Protein AF-A0A954G1P5-F1 (afdb_monomer_lite)

Radius of gyration: 16.23 Å; chains: 1; bounding box: 43×32×40 Å

Secondary structure (DSSP, 8-state):
-HHHHHHHHHHHHHHHS--HHHHHHHHHHHHHHHHHHHHHT-HHHHHHHHHHHHHHHHHHHHHHHHHHS---HHHHHHHHHHHHHHHHHHHHHHH--HHHHHHHHHHHHHHHHHHHHHHHH--

Structure (mmCIF, N/CA/C/O backbone):
data_AF-A0A954G1P5-F1
#
_entry.id   AF-A0A954G1P5-F1
#
loop_
_atom_site.group_PDB
_atom_site.id
_atom_site.type_symbol
_atom_site.label_atom_id
_atom_site.label_alt_id
_atom_site.label_comp_id
_atom_site.label_asym_id
_atom_site.label_entity_id
_atom_site.label_seq_id
_atom_site.pdbx_PDB_ins_code
_atom_site.Cartn_x
_atom_site.Cartn_y
_atom_site.Cartn_z
_atom_site.occupancy
_atom_site.B_iso_or_equiv
_atom_site.auth_seq_id
_atom_site.auth_comp_id
_atom_site.auth_asym_id
_atom_site.auth_atom_id
_atom_site.pdbx_PDB_model_num
ATOM 1 N N . ALA A 1 1 ? 27.201 19.792 -21.501 1.00 70.31 1 ALA A N 1
ATOM 2 C CA . ALA A 1 1 ? 26.417 20.304 -20.355 1.00 70.31 1 ALA A CA 1
ATOM 3 C C . ALA A 1 1 ? 24.963 19.822 -20.392 1.00 70.31 1 ALA A C 1
ATOM 5 O O . ALA A 1 1 ? 24.580 19.088 -19.494 1.00 70.31 1 ALA A O 1
ATOM 6 N N . LEU A 1 2 ? 24.181 20.134 -21.439 1.00 72.94 2 LEU A N 1
ATOM 7 C CA . LEU A 1 2 ? 22.751 19.774 -21.512 1.00 72.94 2 LEU A CA 1
ATOM 8 C C . LEU A 1 2 ? 22.479 18.259 -21.425 1.00 72.94 2 LEU A C 1
ATOM 10 O O . LEU A 1 2 ? 21.653 17.827 -20.633 1.00 72.94 2 LEU A O 1
ATOM 14 N N . ILE A 1 3 ? 23.229 17.448 -22.181 1.00 74.00 3 ILE A N 1
ATOM 15 C CA . ILE A 1 3 ? 23.078 15.980 -22.197 1.00 74.00 3 ILE A CA 1
ATOM 16 C C . ILE A 1 3 ? 23.348 15.370 -20.812 1.00 74.00 3 ILE A C 1
ATOM 18 O O . ILE A 1 3 ? 22.626 14.477 -20.383 1.00 74.00 3 ILE A O 1
ATOM 22 N N . GLY A 1 4 ? 24.339 15.892 -20.081 1.00 66.19 4 GLY A N 1
ATOM 23 C CA . GLY A 1 4 ? 24.640 15.446 -18.717 1.00 66.19 4 GLY A CA 1
ATOM 24 C C . GLY A 1 4 ? 23.528 15.786 -17.721 1.00 66.19 4 GLY A C 1
ATOM 25 O O . GLY A 1 4 ? 23.209 14.974 -16.861 1.00 66.19 4 GLY A O 1
ATOM 26 N N . LEU A 1 5 ? 22.883 16.947 -17.877 1.00 73.88 5 LEU A N 1
ATOM 27 C CA . LEU A 1 5 ? 21.754 17.360 -17.039 1.00 73.88 5 LEU A CA 1
ATOM 28 C C . LEU A 1 5 ? 20.483 16.551 -17.335 1.00 73.88 5 LEU A C 1
ATOM 30 O O . LEU A 1 5 ? 19.759 16.182 -16.410 1.00 73.88 5 LEU A O 1
ATOM 34 N N . VAL A 1 6 ? 20.246 16.215 -18.605 1.00 74.62 6 VAL A N 1
ATOM 35 C CA . VAL A 1 6 ? 19.162 15.308 -19.006 1.00 74.62 6 VAL A CA 1
ATOM 36 C C . VAL A 1 6 ? 19.407 13.908 -18.440 1.00 74.62 6 VAL A C 1
ATOM 38 O O . VAL A 1 6 ? 18.515 13.352 -17.808 1.00 74.62 6 VAL A O 1
ATOM 41 N N . ALA A 1 7 ? 20.621 13.366 -18.578 1.00 66.44 7 ALA A N 1
ATOM 42 C CA . ALA A 1 7 ? 20.965 12.049 -18.040 1.00 66.44 7 ALA A CA 1
ATOM 43 C C . ALA A 1 7 ? 20.824 11.988 -16.508 1.00 66.44 7 ALA A C 1
ATOM 45 O O . ALA A 1 7 ? 20.217 11.054 -15.991 1.00 66.44 7 ALA A O 1
ATOM 46 N N . ALA A 1 8 ? 21.305 13.004 -15.782 1.00 69.44 8 ALA A N 1
ATOM 47 C CA . ALA A 1 8 ? 21.155 13.084 -14.328 1.00 69.44 8 ALA A CA 1
ATOM 48 C C . ALA A 1 8 ? 19.681 13.172 -13.891 1.00 69.44 8 ALA A C 1
ATOM 50 O O . ALA A 1 8 ? 19.279 12.501 -12.944 1.00 69.44 8 ALA A O 1
ATOM 51 N N . SER A 1 9 ? 18.861 13.944 -14.613 1.00 67.00 9 SER A N 1
ATOM 52 C CA . SER A 1 9 ? 17.417 14.042 -14.355 1.00 67.00 9 SER A CA 1
ATOM 53 C C . SER A 1 9 ? 16.704 12.704 -14.567 1.00 67.00 9 SER A C 1
ATOM 55 O O . SER A 1 9 ? 15.886 12.303 -13.743 1.00 67.00 9 SER A O 1
ATOM 57 N N . VAL A 1 10 ? 17.047 11.981 -15.640 1.00 71.44 10 VAL A N 1
ATOM 58 C CA . VAL A 1 10 ? 16.486 10.650 -15.928 1.00 71.44 10 VAL A CA 1
ATOM 59 C C . VAL A 1 10 ? 16.866 9.650 -14.836 1.00 71.44 10 VAL A C 1
ATOM 61 O O . VAL A 1 10 ? 15.994 8.942 -14.337 1.00 71.44 10 VAL A O 1
ATOM 64 N N . VAL A 1 11 ? 18.134 9.629 -14.412 1.00 71.25 11 VAL A N 1
ATOM 65 C CA . VAL A 1 11 ? 18.591 8.774 -13.303 1.00 71.25 11 VAL A CA 1
ATOM 66 C C . VAL A 1 11 ? 17.839 9.108 -12.014 1.00 71.25 11 VAL A C 1
ATOM 68 O O . VAL A 1 11 ? 17.338 8.199 -11.359 1.00 71.25 11 VAL A O 1
ATOM 71 N N . GLY A 1 12 ? 17.671 10.395 -11.693 1.00 69.81 12 GLY A N 1
ATOM 72 C CA . GLY A 1 12 ? 16.896 10.842 -10.533 1.00 69.81 12 GLY A CA 1
ATOM 73 C C . GLY A 1 12 ? 15.427 10.398 -10.560 1.00 69.81 12 GLY A C 1
ATOM 74 O O . GLY A 1 12 ? 14.866 10.043 -9.527 1.00 69.81 12 GLY A O 1
ATOM 75 N N . CYS A 1 13 ? 14.792 10.351 -11.735 1.00 72.69 13 CYS A N 1
ATOM 76 C CA . CYS A 1 13 ? 13.442 9.799 -11.857 1.00 72.69 13 CYS A CA 1
ATOM 77 C C . CYS A 1 13 ? 13.406 8.288 -11.594 1.00 72.69 13 CYS A C 1
ATOM 79 O O . CYS A 1 13 ? 12.486 7.816 -10.936 1.00 72.69 13 CYS A O 1
ATOM 81 N N . TYR A 1 14 ? 14.388 7.527 -12.078 1.00 74.38 14 TYR A N 1
ATOM 82 C CA . TYR A 1 14 ? 14.434 6.076 -11.869 1.00 74.38 14 TYR A CA 1
ATOM 83 C C . TYR A 1 14 ? 14.735 5.683 -10.419 1.00 74.38 14 TYR A C 1
ATOM 85 O O . TYR A 1 14 ? 14.233 4.655 -9.968 1.00 74.38 14 TYR A O 1
ATOM 93 N N . THR A 1 15 ? 15.506 6.496 -9.689 1.00 73.00 15 THR A N 1
ATOM 94 C CA . THR A 1 15 ? 15.755 6.288 -8.255 1.00 73.00 15 THR A CA 1
ATOM 95 C C . THR A 1 15 ? 14.557 6.691 -7.401 1.00 73.00 15 THR A C 1
ATOM 97 O O . THR A 1 15 ? 14.231 6.002 -6.441 1.00 73.00 15 THR A O 1
ATOM 100 N N . TRP A 1 16 ? 13.860 7.774 -7.757 1.00 84.69 16 TRP A N 1
ATOM 101 C CA . TRP A 1 16 ? 12.650 8.199 -7.048 1.00 84.69 16 TRP A CA 1
ATOM 102 C C . TRP A 1 16 ? 11.439 7.291 -7.318 1.00 84.69 16 TRP A C 1
ATOM 104 O O . TRP A 1 16 ? 10.573 7.124 -6.457 1.00 84.69 16 TRP A O 1
ATOM 114 N N . TYR A 1 17 ? 11.377 6.688 -8.509 1.00 88.69 17 TYR A N 1
ATOM 115 C CA . TYR A 1 17 ? 10.345 5.738 -8.923 1.00 88.69 17 TYR A CA 1
ATOM 116 C C . TYR A 1 17 ? 10.961 4.350 -9.163 1.00 88.69 17 TYR A C 1
ATOM 118 O O . TYR A 1 17 ? 11.190 3.963 -10.322 1.00 88.69 17 TYR A O 1
ATOM 126 N N . PRO A 1 18 ? 11.243 3.593 -8.085 1.00 90.19 18 PRO A N 1
ATOM 127 C CA . PRO A 1 18 ? 11.896 2.295 -8.180 1.00 90.19 18 PRO A CA 1
ATOM 128 C C . PRO A 1 18 ? 11.036 1.259 -8.930 1.00 90.19 18 PRO A C 1
ATOM 130 O O . PRO A 1 18 ? 9.877 1.530 -9.279 1.00 90.19 18 PRO A O 1
ATOM 133 N N . PRO A 1 19 ? 11.610 0.094 -9.286 1.00 92.38 19 PRO A N 1
ATOM 134 C CA . PRO A 1 19 ? 10.881 -0.982 -9.939 1.00 92.38 19 PRO A CA 1
ATOM 135 C C . PRO A 1 19 ? 9.670 -1.438 -9.113 1.00 92.38 19 PRO A C 1
ATOM 137 O O . PRO A 1 19 ? 9.687 -1.330 -7.888 1.00 92.38 19 PRO A O 1
ATOM 140 N N . PRO A 1 20 ? 8.627 -1.993 -9.756 1.00 94.00 20 PRO A N 1
ATOM 141 C CA . PRO A 1 20 ? 7.396 -2.375 -9.065 1.00 94.00 20 PRO A CA 1
ATOM 142 C C . PRO A 1 20 ? 7.614 -3.339 -7.896 1.00 94.00 20 PRO A C 1
ATOM 144 O O . PRO A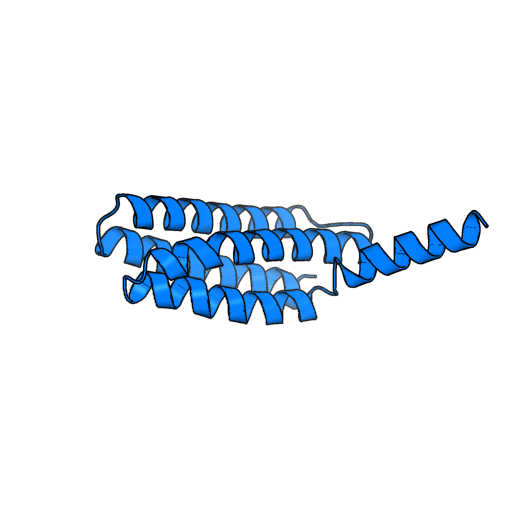 1 20 ? 6.965 -3.179 -6.872 1.00 94.00 20 PRO A O 1
ATOM 147 N N . ALA A 1 21 ? 8.547 -4.287 -8.026 1.00 94.06 21 ALA A N 1
ATOM 148 C CA . ALA A 1 21 ? 8.888 -5.229 -6.960 1.00 94.06 21 ALA A CA 1
ATOM 149 C C . ALA A 1 21 ? 9.398 -4.514 -5.696 1.00 94.06 21 ALA A C 1
ATOM 151 O O . ALA A 1 21 ? 8.829 -4.698 -4.627 1.00 94.06 21 ALA A O 1
ATOM 152 N N . GLU A 1 22 ? 10.379 -3.616 -5.839 1.00 94.81 22 GLU A N 1
ATOM 153 C CA . GLU A 1 22 ? 10.915 -2.824 -4.720 1.00 94.81 22 GLU A CA 1
ATOM 154 C C . GLU A 1 22 ? 9.840 -1.926 -4.093 1.00 94.81 22 GLU A C 1
ATOM 156 O O . GLU A 1 22 ? 9.744 -1.816 -2.874 1.00 94.81 22 GLU A O 1
ATOM 161 N N . VAL A 1 23 ? 8.977 -1.312 -4.913 1.00 96.44 23 VAL A N 1
ATOM 162 C CA . VAL A 1 23 ? 7.853 -0.525 -4.386 1.00 96.44 23 VAL A CA 1
ATOM 163 C C . VAL A 1 23 ? 6.889 -1.403 -3.584 1.00 96.44 23 VAL A C 1
ATOM 165 O O . VAL A 1 23 ? 6.399 -0.971 -2.544 1.00 96.44 23 VAL A O 1
ATOM 168 N N . LEU A 1 24 ? 6.583 -2.615 -4.051 1.00 97.44 24 LEU A N 1
ATOM 169 C CA . LEU A 1 24 ? 5.666 -3.521 -3.358 1.00 97.44 24 LEU A CA 1
ATOM 170 C C . LEU A 1 24 ? 6.221 -3.990 -2.007 1.00 97.44 24 LEU A C 1
ATOM 172 O O . LEU A 1 24 ? 5.431 -4.100 -1.065 1.00 97.44 24 LEU A O 1
ATOM 176 N N . ASP A 1 25 ? 7.537 -4.191 -1.897 1.00 96.44 25 ASP A N 1
ATOM 177 C CA . ASP A 1 25 ? 8.215 -4.509 -0.634 1.00 96.44 25 ASP A CA 1
ATOM 178 C C . ASP A 1 25 ? 8.064 -3.364 0.382 1.00 96.44 25 ASP A C 1
ATOM 180 O O . ASP A 1 25 ? 7.615 -3.578 1.511 1.00 96.44 25 ASP A O 1
ATOM 184 N N . GLU A 1 26 ? 8.318 -2.122 -0.037 1.00 95.88 26 GLU A N 1
ATOM 185 C CA . GLU A 1 26 ? 8.133 -0.932 0.808 1.00 95.88 26 GLU A CA 1
ATOM 186 C C . GLU A 1 26 ? 6.661 -0.715 1.189 1.00 95.88 26 GLU A C 1
ATOM 188 O O . GLU A 1 26 ? 6.319 -0.418 2.339 1.00 95.88 26 GLU A O 1
ATOM 193 N N . MET A 1 27 ? 5.744 -0.935 0.241 1.00 98.06 27 MET A N 1
ATOM 194 C CA . MET A 1 27 ? 4.310 -0.888 0.520 1.00 98.06 27 MET A CA 1
ATOM 195 C C . MET A 1 27 ? 3.892 -1.942 1.545 1.00 98.06 27 MET A C 1
ATOM 197 O O . MET A 1 27 ? 2.961 -1.692 2.309 1.00 98.06 27 MET A O 1
ATOM 201 N N . GLN A 1 28 ? 4.531 -3.116 1.575 1.00 97.62 28 GLN A N 1
ATOM 202 C CA . GLN A 1 28 ? 4.208 -4.151 2.552 1.00 97.62 28 GLN A CA 1
ATOM 203 C C . GLN A 1 28 ? 4.509 -3.678 3.977 1.00 97.62 28 GLN A C 1
ATOM 205 O O . GLN A 1 28 ? 3.687 -3.921 4.867 1.00 97.62 28 GLN A O 1
ATOM 210 N N . ILE A 1 29 ? 5.630 -2.978 4.173 1.00 96.50 29 ILE A N 1
ATOM 211 C CA . ILE A 1 29 ? 6.023 -2.381 5.456 1.00 96.50 29 ILE A CA 1
ATOM 212 C C . ILE A 1 29 ? 5.025 -1.286 5.841 1.00 96.50 29 ILE A C 1
ATOM 214 O O . ILE A 1 29 ? 4.364 -1.397 6.871 1.00 96.50 29 ILE A O 1
ATOM 218 N N . ALA A 1 30 ? 4.826 -0.287 4.976 1.00 97.06 30 ALA A N 1
ATOM 219 C CA . ALA A 1 30 ? 3.915 0.826 5.254 1.00 97.06 30 ALA A CA 1
ATOM 220 C C . ALA A 1 30 ? 2.472 0.356 5.518 1.00 97.06 30 ALA A C 1
ATOM 222 O O . ALA A 1 30 ? 1.776 0.894 6.377 1.00 97.06 30 ALA A O 1
ATOM 223 N N . ARG A 1 31 ? 2.018 -0.693 4.820 1.00 98.19 31 ARG A N 1
ATOM 224 C CA . ARG A 1 31 ? 0.722 -1.333 5.075 1.00 98.19 31 ARG A CA 1
ATOM 225 C C . ARG A 1 31 ? 0.672 -2.001 6.441 1.00 98.19 31 ARG A C 1
ATOM 227 O O . ARG A 1 31 ? -0.354 -1.899 7.108 1.00 98.19 31 ARG A O 1
ATOM 234 N N . ALA A 1 32 ? 1.714 -2.733 6.825 1.00 98.12 32 ALA A N 1
ATOM 235 C CA . ALA A 1 32 ? 1.754 -3.387 8.126 1.00 98.12 32 ALA A CA 1
ATOM 236 C C . ALA A 1 32 ? 1.656 -2.347 9.251 1.00 98.12 32 ALA A C 1
ATOM 238 O O . ALA A 1 32 ? 0.811 -2.505 10.129 1.00 98.12 32 ALA A O 1
ATOM 239 N N . GLU A 1 33 ? 2.419 -1.258 9.161 1.00 97.88 33 GLU A N 1
ATOM 240 C CA . GLU A 1 33 ? 2.375 -0.143 10.114 1.00 97.88 33 GLU A CA 1
ATOM 241 C C . GLU A 1 33 ? 0.985 0.511 10.167 1.00 97.88 33 GLU A C 1
ATOM 243 O O . GLU A 1 33 ? 0.365 0.556 11.227 1.00 97.88 33 GLU A O 1
ATOM 248 N N . ALA A 1 34 ? 0.439 0.928 9.018 1.00 98.19 34 ALA A N 1
ATOM 249 C CA . ALA A 1 34 ? -0.854 1.613 8.963 1.00 98.19 34 ALA A CA 1
ATOM 250 C C . ALA A 1 34 ? -2.015 0.747 9.482 1.00 98.19 34 ALA A C 1
ATOM 252 O O . ALA A 1 34 ? -2.821 1.192 10.297 1.00 98.19 34 ALA A O 1
ATOM 253 N N . LEU A 1 35 ? -2.124 -0.499 9.005 1.00 98.38 35 LEU A N 1
ATOM 254 C CA . LEU A 1 35 ? -3.285 -1.340 9.308 1.00 98.38 35 LEU A CA 1
ATOM 255 C C . LEU A 1 35 ? -3.210 -1.966 10.705 1.00 98.38 35 LEU A C 1
ATOM 257 O O . LEU A 1 35 ? -4.250 -2.175 11.327 1.00 98.38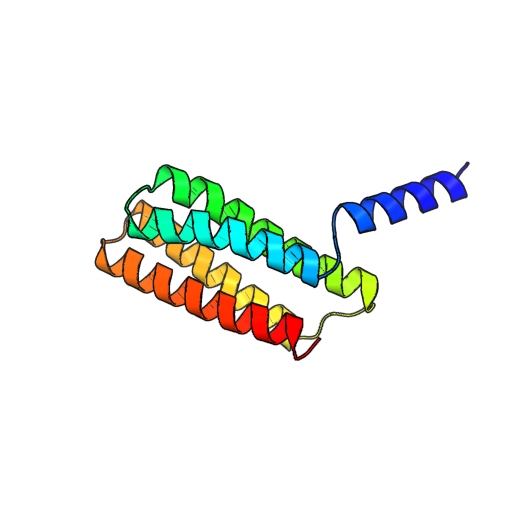 35 LEU A O 1
ATOM 261 N N . SER A 1 36 ? -2.010 -2.270 11.210 1.00 98.19 36 SER A N 1
ATOM 262 C CA . SER A 1 36 ? -1.868 -2.764 12.585 1.00 98.19 36 SER A CA 1
ATOM 263 C C . SER A 1 36 ? -2.184 -1.672 13.607 1.00 98.19 36 SER A C 1
ATOM 265 O O . SER A 1 36 ? -2.902 -1.954 14.567 1.00 98.19 36 SER A O 1
ATOM 267 N N . ALA A 1 37 ? -1.752 -0.432 13.353 1.00 98.06 37 ALA A N 1
ATOM 268 C CA . ALA A 1 37 ? -2.097 0.731 14.165 1.00 98.06 37 ALA A CA 1
ATOM 269 C C . ALA A 1 37 ? -3.602 1.032 14.155 1.00 98.06 37 ALA A C 1
ATOM 271 O O . ALA A 1 37 ? -4.198 1.254 15.208 1.00 98.06 37 ALA A O 1
ATOM 272 N N . ALA A 1 38 ? -4.250 0.940 12.989 1.00 98.00 38 ALA A N 1
ATOM 273 C CA . ALA A 1 38 ? -5.700 1.098 12.893 1.00 98.00 38 ALA A CA 1
ATOM 274 C C . ALA A 1 38 ? -6.458 0.056 13.742 1.00 98.00 38 ALA A C 1
ATOM 276 O O . ALA A 1 38 ? -7.410 0.391 14.442 1.00 98.00 38 ALA A O 1
ATOM 277 N N . ILE A 1 39 ? -6.011 -1.207 13.742 1.00 97.69 39 ILE A N 1
ATOM 278 C CA . ILE A 1 39 ? -6.625 -2.283 14.543 1.00 97.69 39 ILE A CA 1
ATOM 279 C C . ILE A 1 39 ? -6.368 -2.108 16.045 1.00 97.69 39 ILE A C 1
ATOM 281 O O . ILE A 1 39 ? -7.243 -2.420 16.860 1.00 97.69 39 ILE A O 1
ATOM 285 N N . SER A 1 40 ? -5.174 -1.653 16.431 1.00 97.44 40 SER A N 1
ATOM 286 C CA . SER A 1 40 ? -4.811 -1.448 17.838 1.00 97.44 40 SER A CA 1
ATOM 287 C C . SER A 1 40 ? -5.429 -0.184 18.442 1.00 97.44 40 SER A C 1
ATOM 289 O O . SER A 1 40 ? -5.444 -0.052 19.666 1.00 97.44 40 SER A O 1
ATOM 291 N N . GLY A 1 41 ? -5.972 0.708 17.608 1.00 96.75 41 GLY A N 1
ATOM 292 C CA . GLY A 1 41 ? -6.520 1.999 18.017 1.00 96.75 41 GLY A CA 1
ATOM 293 C C . GLY A 1 41 ? -5.462 3.094 18.165 1.00 96.75 41 GLY A C 1
ATOM 294 O O . GLY A 1 41 ? -5.756 4.142 18.738 1.00 96.75 41 GLY A O 1
ATOM 295 N N . ASP A 1 42 ? -4.243 2.881 17.660 1.00 98.12 42 ASP A N 1
ATOM 296 C CA . ASP A 1 42 ? -3.223 3.930 17.573 1.00 98.12 42 ASP A CA 1
ATOM 297 C C . ASP A 1 42 ? -3.493 4.825 16.355 1.00 98.12 42 ASP A C 1
ATOM 299 O O . ASP A 1 42 ? -2.878 4.703 15.291 1.00 98.12 42 ASP A O 1
ATOM 303 N N . VAL A 1 43 ? -4.474 5.716 16.515 1.00 97.81 43 VAL A N 1
ATOM 304 C CA . VAL A 1 43 ? -4.942 6.613 15.450 1.00 97.81 43 VAL A CA 1
ATOM 305 C C . VAL A 1 43 ? -3.806 7.487 14.920 1.00 97.81 43 VAL A C 1
ATOM 307 O O . VAL A 1 43 ? -3.654 7.613 13.711 1.00 97.81 43 VAL A O 1
ATOM 310 N N . ASN A 1 44 ? -2.956 8.044 15.787 1.00 97.81 44 ASN A N 1
ATOM 311 C CA . ASN A 1 44 ? -1.872 8.930 15.353 1.00 97.81 44 ASN A CA 1
ATOM 312 C C . ASN A 1 44 ? -0.869 8.207 14.444 1.00 97.81 44 ASN A C 1
ATOM 314 O O . ASN A 1 44 ? -0.465 8.748 13.413 1.00 97.81 44 ASN A O 1
ATOM 318 N N . HIS A 1 45 ? -0.481 6.979 14.802 1.00 97.81 45 HIS A N 1
ATOM 319 C CA . HIS A 1 45 ? 0.438 6.186 13.985 1.00 97.81 45 HIS A CA 1
ATOM 320 C C . HIS A 1 45 ? -0.210 5.758 12.664 1.00 97.81 45 HIS A C 1
ATOM 322 O O . HIS A 1 45 ? 0.424 5.844 11.610 1.00 97.81 45 HIS A O 1
ATOM 328 N N . ALA A 1 46 ? -1.491 5.376 12.686 1.00 98.19 46 ALA A N 1
ATOM 329 C CA . ALA A 1 46 ? -2.239 5.050 11.474 1.00 98.19 46 ALA A CA 1
ATOM 330 C C . ALA A 1 46 ? -2.343 6.259 10.523 1.00 98.19 46 ALA A C 1
ATOM 332 O O . ALA A 1 46 ? -1.992 6.144 9.347 1.00 98.19 46 ALA A O 1
ATOM 333 N N . MET A 1 47 ? -2.733 7.430 11.036 1.00 97.56 47 MET A N 1
ATOM 334 C CA . MET A 1 47 ? -2.864 8.678 10.270 1.00 97.56 47 MET A CA 1
ATOM 335 C C . MET A 1 47 ? -1.528 9.171 9.699 1.00 97.56 47 MET A C 1
ATOM 337 O O . MET A 1 47 ? -1.505 9.827 8.661 1.00 97.56 47 MET A O 1
ATOM 341 N N . TYR A 1 48 ? -0.398 8.827 10.322 1.00 96.75 48 TYR A N 1
ATOM 342 C CA . TYR A 1 48 ? 0.924 9.093 9.752 1.00 96.75 48 TYR A CA 1
ATOM 343 C C . TYR A 1 48 ? 1.250 8.163 8.572 1.00 96.75 48 TYR A C 1
ATOM 345 O O . TYR A 1 48 ? 1.729 8.615 7.528 1.00 96.75 48 TYR A O 1
ATOM 353 N N . TRP A 1 49 ? 0.994 6.860 8.714 1.00 98.00 49 TRP A N 1
ATOM 354 C CA . TRP A 1 49 ? 1.404 5.863 7.721 1.00 98.00 49 TRP A CA 1
ATOM 355 C C . TRP A 1 49 ? 0.445 5.717 6.535 1.00 98.00 49 TRP A C 1
ATOM 357 O O . TRP A 1 49 ? 0.887 5.330 5.449 1.00 98.00 49 TRP A O 1
ATOM 367 N N . LEU A 1 50 ? -0.842 6.047 6.686 1.00 97.75 50 LEU A N 1
ATOM 368 C CA . LEU A 1 50 ? -1.819 5.991 5.589 1.00 97.75 50 LEU A CA 1
ATOM 369 C C . LEU A 1 50 ? -1.426 6.885 4.392 1.00 97.75 50 LEU A C 1
ATOM 371 O O . LEU A 1 50 ? -1.373 6.367 3.267 1.00 97.75 50 LEU A O 1
ATOM 375 N N . PRO A 1 51 ? -1.044 8.165 4.581 1.00 96.50 51 PRO A N 1
ATOM 376 C CA . PRO A 1 51 ? -0.517 9.003 3.504 1.00 96.50 51 PRO A CA 1
ATOM 377 C C . PRO A 1 51 ? 0.766 8.452 2.871 1.00 96.50 51 PRO A C 1
ATOM 379 O O . PRO A 1 51 ? 0.920 8.512 1.649 1.00 96.50 51 PRO A O 1
ATOM 382 N N . VAL A 1 52 ? 1.672 7.876 3.672 1.00 96.75 52 VAL A N 1
ATOM 383 C CA . VAL A 1 52 ? 2.921 7.264 3.179 1.00 96.75 52 VAL A CA 1
ATOM 384 C C . VAL A 1 52 ? 2.612 6.088 2.249 1.00 96.75 52 VAL A C 1
ATOM 386 O O . VAL A 1 52 ? 3.154 5.992 1.147 1.00 96.75 52 VAL A O 1
ATOM 389 N N . LEU A 1 53 ? 1.684 5.217 2.644 1.00 97.88 53 LEU A N 1
ATOM 390 C CA . LEU A 1 53 ? 1.235 4.084 1.836 1.00 97.88 53 LEU A CA 1
ATOM 391 C C . LEU A 1 53 ? 0.515 4.526 0.546 1.00 97.88 53 LEU A C 1
ATOM 393 O O . LEU A 1 53 ? 0.683 3.919 -0.521 1.00 97.88 53 LEU A O 1
ATOM 397 N N . ASN A 1 54 ? -0.265 5.605 0.615 1.00 97.44 54 ASN A N 1
ATOM 398 C CA . ASN A 1 54 ? -0.909 6.217 -0.545 1.00 97.44 54 ASN A CA 1
ATOM 399 C C . ASN A 1 54 ? 0.124 6.792 -1.538 1.00 97.44 54 ASN A C 1
ATOM 401 O O . ASN A 1 54 ? 0.003 6.575 -2.749 1.00 97.44 54 ASN A O 1
ATOM 405 N N . ASP A 1 55 ? 1.182 7.452 -1.053 1.00 96.56 55 ASP A N 1
ATOM 406 C CA . ASP A 1 55 ? 2.271 7.951 -1.904 1.00 96.56 55 ASP A CA 1
ATOM 407 C C . ASP A 1 55 ? 3.022 6.804 -2.593 1.00 96.56 55 ASP A C 1
ATOM 409 O O . ASP A 1 55 ? 3.226 6.836 -3.811 1.00 96.56 55 ASP A O 1
ATOM 413 N N . TRP A 1 56 ? 3.330 5.724 -1.870 1.00 97.56 56 TRP A N 1
ATOM 414 C CA . TRP A 1 56 ? 3.920 4.529 -2.478 1.00 97.56 56 TRP A CA 1
ATOM 415 C C . TRP A 1 56 ? 3.041 3.925 -3.579 1.00 97.56 56 TRP A C 1
ATOM 417 O O . TRP A 1 56 ? 3.546 3.540 -4.634 1.00 97.56 56 TRP A O 1
ATOM 427 N N . THR A 1 57 ? 1.715 3.947 -3.415 1.00 97.25 57 THR A N 1
ATOM 428 C CA . THR A 1 57 ? 0.771 3.514 -4.464 1.00 97.25 57 THR A CA 1
ATOM 429 C C . THR A 1 57 ? 0.887 4.363 -5.736 1.00 97.25 57 THR A C 1
ATOM 431 O O . THR A 1 57 ? 0.708 3.871 -6.857 1.00 97.25 57 THR A O 1
ATOM 434 N N . ARG A 1 58 ? 1.189 5.660 -5.605 1.00 95.38 58 ARG A N 1
ATOM 435 C CA . ARG A 1 58 ? 1.459 6.536 -6.752 1.00 95.38 58 ARG A CA 1
ATOM 436 C C . ARG A 1 58 ? 2.820 6.229 -7.371 1.00 95.38 58 ARG A C 1
ATOM 438 O O . ARG A 1 58 ? 2.910 6.141 -8.597 1.00 95.38 58 ARG A O 1
ATOM 445 N N . ARG A 1 59 ? 3.856 6.018 -6.553 1.00 95.88 59 ARG A N 1
ATOM 446 C CA . ARG A 1 59 ? 5.196 5.649 -7.036 1.00 95.88 59 ARG A CA 1
ATOM 447 C C . ARG A 1 59 ? 5.187 4.331 -7.799 1.00 95.88 59 ARG A C 1
ATOM 449 O O . ARG A 1 59 ? 5.834 4.257 -8.837 1.00 95.88 59 ARG A O 1
ATOM 456 N N . LEU A 1 60 ? 4.383 3.358 -7.371 1.00 97.31 60 LEU A N 1
ATOM 457 C CA . LEU A 1 60 ? 4.172 2.094 -8.080 1.00 97.31 60 LEU A CA 1
ATOM 458 C C . LEU A 1 60 ? 3.681 2.334 -9.514 1.00 97.31 60 LEU A C 1
ATOM 460 O O . LEU A 1 60 ? 4.265 1.842 -10.476 1.00 97.31 60 LEU A O 1
ATOM 464 N N . GLN A 1 61 ? 2.625 3.137 -9.671 1.00 97.25 61 GLN A N 1
ATOM 465 C CA . GLN A 1 61 ? 2.043 3.445 -10.981 1.00 97.25 61 GLN A CA 1
ATOM 466 C C . GLN A 1 61 ? 3.036 4.153 -11.909 1.00 97.25 61 GLN A C 1
ATOM 468 O O . GLN A 1 61 ? 3.131 3.809 -13.088 1.00 97.25 61 GLN A O 1
ATOM 473 N N . VAL A 1 62 ? 3.780 5.128 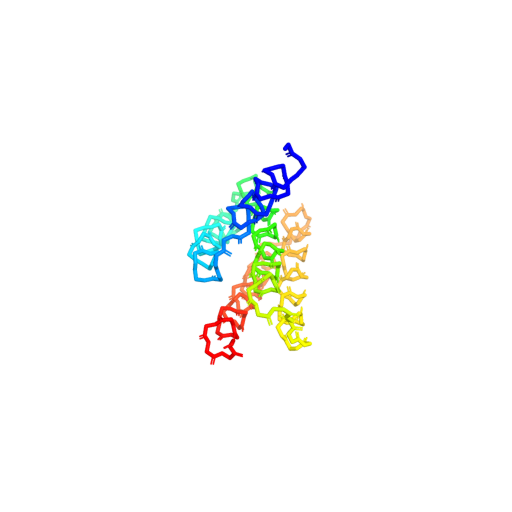-11.383 1.00 95.44 62 VAL A N 1
ATOM 474 C CA . VAL A 1 62 ? 4.788 5.857 -12.163 1.00 95.44 62 VAL A CA 1
ATOM 475 C C . VAL A 1 62 ? 5.974 4.952 -12.500 1.00 95.44 62 VAL A C 1
ATOM 477 O O . VAL A 1 62 ? 6.431 4.953 -13.640 1.00 95.44 62 VAL A O 1
ATOM 480 N N . GLY A 1 63 ? 6.432 4.134 -11.551 1.00 94.00 63 GLY A N 1
ATOM 481 C CA . GLY A 1 63 ? 7.535 3.194 -11.736 1.00 94.00 63 GLY A CA 1
ATOM 482 C C . GLY A 1 63 ? 7.263 2.167 -12.836 1.00 94.00 63 GLY A C 1
ATOM 483 O O . GLY A 1 63 ? 8.159 1.889 -13.637 1.00 94.00 63 GLY A O 1
ATOM 484 N N . VAL A 1 64 ? 6.028 1.661 -12.934 1.00 95.69 64 VAL A N 1
ATOM 485 C CA . VAL A 1 64 ? 5.590 0.812 -14.057 1.00 95.69 64 VAL A CA 1
ATOM 486 C C . VAL A 1 64 ? 5.612 1.592 -15.369 1.00 95.69 64 VAL A C 1
ATOM 488 O O . VAL A 1 64 ? 6.246 1.159 -16.331 1.00 95.69 64 VAL A O 1
ATOM 491 N N . TYR A 1 65 ? 4.975 2.766 -15.402 1.00 94.56 65 TYR A N 1
ATOM 492 C CA . TYR A 1 65 ? 4.867 3.571 -16.620 1.00 94.56 65 TYR A CA 1
ATOM 493 C C . TYR A 1 65 ? 6.236 3.948 -17.202 1.00 94.56 65 TYR A C 1
ATOM 495 O O . TYR A 1 65 ? 6.433 3.851 -18.410 1.00 94.56 65 TYR A O 1
ATOM 503 N N . LEU A 1 66 ? 7.199 4.331 -16.356 1.00 91.31 66 LEU A N 1
ATOM 504 C CA . LEU A 1 66 ? 8.549 4.695 -16.796 1.00 91.31 66 LEU A CA 1
ATOM 505 C C . LEU A 1 66 ? 9.297 3.537 -17.470 1.00 91.31 66 LEU A C 1
ATOM 507 O O . LEU A 1 66 ? 10.108 3.789 -18.358 1.00 91.31 66 LEU A O 1
ATOM 511 N N . ARG A 1 67 ? 9.031 2.291 -17.062 1.00 91.69 67 ARG A N 1
ATOM 512 C CA . ARG A 1 67 ? 9.745 1.094 -17.539 1.00 91.69 67 ARG A CA 1
ATOM 513 C C . ARG A 1 67 ? 9.055 0.421 -18.719 1.00 91.69 67 ARG A C 1
ATOM 515 O O . ARG A 1 67 ? 9.725 -0.028 -19.640 1.00 91.69 67 ARG A O 1
ATOM 522 N N . GLN A 1 68 ? 7.728 0.359 -18.701 1.00 92.88 68 GLN A N 1
ATOM 523 C CA . GLN A 1 68 ? 6.936 -0.299 -19.745 1.00 92.88 68 GLN A CA 1
ATOM 524 C C . GLN A 1 68 ? 6.424 0.675 -20.818 1.00 92.88 68 GLN A C 1
ATOM 526 O O . GLN A 1 68 ? 5.830 0.259 -21.812 1.00 92.88 68 GLN A O 1
ATOM 531 N N . GLY A 1 69 ? 6.580 1.985 -20.603 1.00 94.00 69 GLY A N 1
ATOM 532 C CA . GLY A 1 69 ? 6.034 3.037 -21.467 1.00 94.00 69 GLY A CA 1
ATOM 533 C C . GLY A 1 69 ? 4.506 3.147 -21.430 1.00 94.00 69 GLY A C 1
ATOM 534 O O . GLY A 1 69 ? 3.925 3.972 -22.131 1.00 94.00 69 GLY A O 1
ATOM 535 N N . ASN A 1 70 ? 3.834 2.313 -20.636 1.00 93.81 70 ASN A N 1
ATOM 536 C CA . ASN A 1 70 ? 2.391 2.307 -20.488 1.00 93.81 70 ASN A CA 1
ATOM 537 C C . ASN A 1 70 ? 1.986 1.781 -19.103 1.00 93.81 70 ASN A C 1
ATOM 539 O O . ASN A 1 70 ? 2.779 1.188 -18.381 1.00 93.81 70 ASN A O 1
ATOM 543 N N . LEU A 1 71 ? 0.735 2.037 -18.730 1.00 96.06 71 LEU A N 1
ATOM 544 C CA . LEU A 1 71 ? 0.089 1.448 -17.563 1.00 96.06 71 LEU A CA 1
ATOM 545 C C . LEU A 1 71 ? -1.321 1.052 -17.996 1.00 96.06 71 LEU A C 1
ATOM 547 O O . LEU A 1 71 ? -2.056 1.885 -18.539 1.00 96.06 71 LEU A O 1
ATOM 551 N N . SER A 1 72 ? -1.716 -0.203 -17.798 1.00 95.62 72 SER A N 1
ATOM 552 C CA . SER A 1 72 ? -3.033 -0.663 -18.251 1.00 95.62 72 SER A CA 1
ATOM 553 C C . SER A 1 72 ? -4.171 0.028 -17.474 1.00 95.62 72 SER A C 1
ATOM 555 O O . SER A 1 72 ? -4.004 0.484 -16.337 1.00 95.62 72 SER A O 1
ATOM 557 N N . ARG A 1 73 ? -5.368 0.115 -18.078 1.00 96.88 73 ARG A N 1
ATOM 558 C CA . ARG A 1 73 ? -6.568 0.624 -17.374 1.00 96.88 73 ARG A CA 1
ATOM 559 C C . ARG A 1 73 ? -6.887 -0.212 -16.136 1.00 96.88 73 ARG A C 1
ATOM 561 O O . ARG A 1 73 ? -7.327 0.344 -15.135 1.00 96.88 73 ARG A O 1
ATOM 568 N N . TYR A 1 74 ? -6.646 -1.516 -16.216 1.00 96.75 74 TYR A N 1
ATOM 569 C CA . TYR A 1 74 ? -6.859 -2.452 -15.126 1.00 96.75 74 TYR A CA 1
ATOM 570 C C . TYR A 1 74 ? -5.963 -2.133 -13.919 1.00 96.75 74 TYR A C 1
ATOM 572 O O . TYR A 1 74 ? -6.485 -1.926 -12.824 1.00 96.75 74 TYR A O 1
ATOM 580 N N . HIS A 1 75 ? -4.654 -1.957 -14.125 1.00 98.00 75 HIS A N 1
ATOM 581 C CA . HIS A 1 75 ? -3.714 -1.586 -13.061 1.00 98.00 75 HIS A CA 1
ATOM 582 C C . HIS A 1 75 ? -4.061 -0.239 -12.415 1.00 98.00 75 HIS A C 1
ATOM 584 O O . HIS A 1 75 ? -4.178 -0.150 -11.191 1.00 98.00 75 HIS A O 1
ATOM 590 N N . ARG A 1 76 ? -4.348 0.790 -13.232 1.00 97.56 76 ARG A N 1
ATOM 591 C CA . ARG A 1 76 ? -4.838 2.090 -12.732 1.00 97.56 76 ARG A CA 1
ATOM 592 C C . ARG A 1 76 ? -6.078 1.939 -11.858 1.00 97.56 76 ARG A C 1
ATOM 594 O O . ARG A 1 76 ? -6.188 2.586 -10.820 1.00 97.56 76 ARG A O 1
ATOM 601 N N . HIS A 1 77 ? -7.018 1.095 -12.275 1.00 98.31 77 HIS A N 1
ATOM 602 C CA . HIS A 1 77 ? -8.245 0.879 -11.524 1.00 98.31 77 HIS A CA 1
ATOM 603 C C . HIS A 1 77 ? -7.981 0.180 -10.183 1.00 98.31 77 HIS A C 1
ATOM 605 O O . HIS A 1 77 ? -8.515 0.617 -9.168 1.00 98.31 77 HIS A O 1
ATOM 611 N N . LYS A 1 78 ? -7.113 -0.841 -10.136 1.00 98.44 78 LYS A N 1
ATOM 612 C CA . LYS A 1 78 ? -6.711 -1.485 -8.871 1.00 98.44 78 LYS A CA 1
ATOM 613 C C . LYS A 1 78 ? -6.070 -0.496 -7.901 1.00 98.44 78 LYS A C 1
ATOM 615 O O . LYS A 1 78 ? -6.454 -0.470 -6.734 1.00 98.44 78 LYS A O 1
ATOM 620 N N . ALA A 1 79 ? -5.165 0.348 -8.397 1.00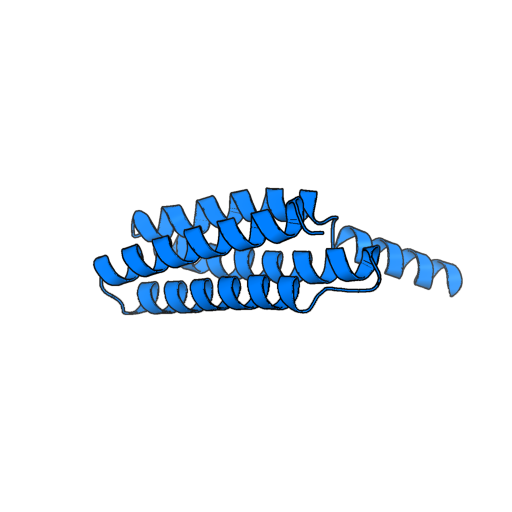 98.25 79 ALA A N 1
ATOM 621 C CA . ALA A 1 79 ? -4.566 1.425 -7.615 1.00 98.25 79 ALA A CA 1
ATOM 622 C C . ALA A 1 79 ? -5.618 2.411 -7.096 1.00 98.25 79 ALA A C 1
ATOM 624 O O . ALA A 1 79 ? -5.631 2.721 -5.909 1.00 98.25 79 ALA A O 1
ATOM 625 N N . SER A 1 80 ? -6.553 2.842 -7.945 1.00 98.38 80 SER A N 1
ATOM 626 C CA . SER A 1 80 ? -7.642 3.737 -7.541 1.00 98.38 80 SER A CA 1
ATOM 627 C C . SER A 1 80 ? -8.532 3.136 -6.454 1.00 98.38 80 SER A C 1
ATOM 629 O O . SER A 1 80 ? -8.874 3.837 -5.507 1.00 98.38 80 SER A O 1
ATOM 631 N N . VAL A 1 81 ? -8.903 1.857 -6.569 1.00 98.69 81 VAL A N 1
ATOM 632 C CA . VAL A 1 81 ? -9.717 1.176 -5.550 1.00 98.69 81 VAL A CA 1
ATOM 633 C C . VAL A 1 81 ? -8.961 1.098 -4.231 1.00 98.69 81 VAL A C 1
ATOM 635 O O . VAL A 1 81 ? -9.554 1.346 -3.187 1.00 98.69 81 VAL A O 1
ATOM 638 N N . PHE A 1 82 ? -7.669 0.766 -4.260 1.00 98.75 82 PHE A N 1
ATOM 639 C CA . PHE A 1 82 ? -6.873 0.711 -3.040 1.00 98.75 82 PHE A CA 1
ATOM 640 C C . PHE A 1 82 ? -6.778 2.080 -2.360 1.00 98.75 82 PHE A C 1
ATOM 642 O O . PHE A 1 82 ? -7.105 2.178 -1.183 1.00 98.75 82 PHE A O 1
ATOM 649 N N . ARG A 1 83 ? -6.447 3.140 -3.109 1.00 98.62 83 ARG A N 1
ATOM 650 C CA . ARG A 1 83 ? -6.388 4.514 -2.584 1.00 98.62 83 ARG A CA 1
ATOM 651 C C . ARG A 1 83 ? -7.710 4.964 -1.966 1.00 98.62 83 ARG A C 1
ATOM 653 O O . ARG A 1 83 ? -7.712 5.465 -0.854 1.00 98.62 83 ARG A O 1
ATOM 660 N N . PHE A 1 84 ? -8.827 4.688 -2.635 1.00 98.75 84 PHE A N 1
ATOM 661 C CA . PHE A 1 84 ? -10.156 4.982 -2.099 1.00 98.75 84 PHE A CA 1
ATOM 662 C C . PHE A 1 84 ? -10.431 4.255 -0.772 1.00 98.75 84 PHE A C 1
ATOM 664 O O . PHE A 1 84 ? -11.052 4.809 0.126 1.00 98.75 84 PHE A O 1
ATOM 671 N N . ARG A 1 85 ? -9.960 3.009 -0.609 1.00 98.75 85 ARG A N 1
ATOM 672 C CA . ARG A 1 85 ? -10.093 2.295 0.673 1.00 98.75 85 ARG A CA 1
ATOM 673 C C . ARG A 1 85 ? -9.214 2.876 1.776 1.00 98.75 85 ARG A C 1
ATOM 675 O O . ARG A 1 85 ? -9.618 2.785 2.927 1.00 98.75 85 ARG A O 1
ATOM 682 N N . LEU A 1 86 ? -8.053 3.439 1.442 1.00 98.56 86 LEU A N 1
ATOM 683 C CA . LEU A 1 86 ? -7.228 4.159 2.413 1.00 98.56 86 LEU A CA 1
ATOM 684 C C . LEU A 1 86 ? -7.908 5.457 2.853 1.00 98.56 86 LEU A C 1
ATOM 686 O O . LEU A 1 86 ? -7.983 5.692 4.047 1.00 98.56 86 LEU A O 1
ATOM 690 N N . GLU A 1 87 ? -8.464 6.225 1.913 1.00 98.38 87 GLU A N 1
ATOM 691 C CA . GLU A 1 87 ? -9.222 7.453 2.206 1.00 98.38 87 GLU A CA 1
ATOM 692 C C . GLU A 1 87 ? -10.445 7.165 3.099 1.00 98.38 87 GLU A C 1
ATOM 694 O O . GLU A 1 87 ? -10.706 7.896 4.046 1.00 98.38 87 GLU A O 1
ATOM 699 N N . LEU A 1 88 ? -11.168 6.064 2.855 1.00 98.56 88 LEU A N 1
ATOM 700 C CA . LEU A 1 88 ? -12.246 5.637 3.754 1.00 98.56 88 LEU A CA 1
ATOM 701 C C . LEU A 1 88 ? -11.729 5.254 5.143 1.00 98.56 88 LEU A C 1
ATOM 703 O O . LEU A 1 88 ? -12.336 5.627 6.132 1.00 98.56 88 LEU A O 1
ATOM 707 N N . LEU A 1 89 ? -10.628 4.505 5.232 1.00 98.62 89 LEU A N 1
ATOM 708 C CA . LEU A 1 89 ? -10.060 4.134 6.528 1.00 98.62 89 LEU A CA 1
ATOM 709 C C . LEU A 1 89 ? -9.588 5.360 7.318 1.00 98.62 89 LEU A C 1
ATOM 711 O O . LEU A 1 89 ? -9.798 5.407 8.522 1.00 98.62 89 LEU A O 1
ATOM 715 N N . GLU A 1 90 ? -8.975 6.332 6.646 1.00 98.38 90 GLU A N 1
ATOM 716 C CA . GLU A 1 90 ? -8.607 7.626 7.226 1.00 98.38 90 GLU A CA 1
ATOM 717 C C . GLU A 1 90 ? -9.838 8.319 7.824 1.00 98.38 90 GLU A C 1
ATOM 719 O O . GLU A 1 90 ? -9.823 8.678 8.995 1.00 98.38 90 GLU A O 1
ATOM 724 N N . HIS A 1 91 ? -10.940 8.383 7.072 1.00 98.25 91 HIS A N 1
ATOM 725 C CA . HIS A 1 91 ? -12.197 8.955 7.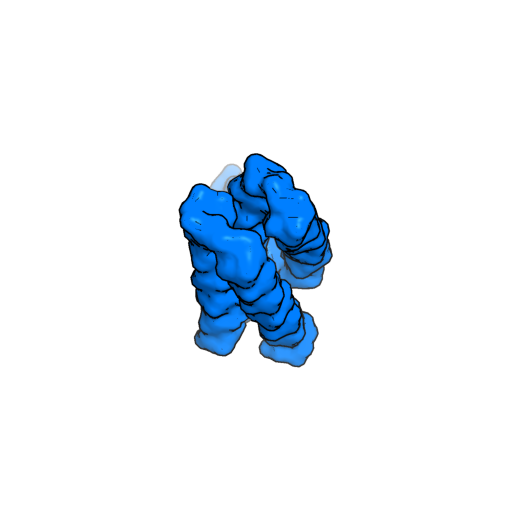555 1.00 98.25 91 HIS A CA 1
ATOM 726 C C . HIS A 1 91 ? -12.772 8.222 8.780 1.00 98.25 91 HIS A C 1
ATOM 728 O O . HIS A 1 91 ? -13.123 8.858 9.771 1.00 98.25 91 HIS A O 1
ATOM 734 N N . GLU A 1 92 ? -12.836 6.886 8.749 1.00 98.38 92 GLU A N 1
ATOM 735 C CA . GLU A 1 92 ? -13.355 6.114 9.889 1.00 98.38 92 GLU A CA 1
ATOM 736 C C . GLU A 1 92 ? -12.459 6.235 11.132 1.00 98.38 92 GLU A C 1
ATOM 738 O O . GLU A 1 92 ? -12.942 6.112 12.253 1.00 98.38 92 GLU A O 1
ATOM 743 N N . LEU A 1 93 ? -11.152 6.460 10.967 1.00 98.25 93 LEU A N 1
ATOM 744 C CA . LEU A 1 93 ? -10.237 6.680 12.091 1.00 98.25 93 LEU A CA 1
ATOM 745 C C . LEU A 1 93 ? -10.452 8.033 12.780 1.00 98.25 93 LEU A C 1
ATOM 747 O O . LEU A 1 93 ? -10.121 8.153 13.960 1.00 98.25 93 LEU A O 1
ATOM 751 N N . GLU A 1 94 ? -10.966 9.032 12.060 1.00 97.19 94 GLU A N 1
ATOM 752 C CA . GLU A 1 94 ? -11.263 10.356 12.612 1.00 97.19 94 GLU A CA 1
ATOM 753 C C . GLU A 1 94 ? -12.537 10.332 13.465 1.00 97.19 94 GLU A C 1
ATOM 755 O O . GLU A 1 94 ? -12.493 10.740 14.625 1.00 97.19 94 GLU A O 1
ATOM 760 N N . ASP A 1 95 ? -13.640 9.810 12.916 1.00 96.31 95 ASP A N 1
ATOM 761 C CA . ASP A 1 95 ? -14.978 9.969 13.508 1.00 96.31 95 ASP A CA 1
ATOM 762 C C . ASP A 1 95 ? -15.806 8.665 13.601 1.00 96.31 95 ASP A C 1
ATOM 764 O O . ASP A 1 95 ? -16.934 8.684 14.104 1.00 96.31 95 ASP A O 1
ATOM 768 N N . GLY A 1 96 ? -15.277 7.532 13.132 1.00 94.56 96 GLY A N 1
ATOM 769 C CA . GLY A 1 96 ? -15.997 6.257 13.047 1.00 94.56 96 GLY A CA 1
ATOM 770 C C . GLY A 1 96 ? -15.976 5.418 14.329 1.00 94.56 96 GLY A C 1
ATOM 771 O O . GLY A 1 96 ? -15.199 5.633 15.267 1.00 94.56 96 GLY A O 1
ATOM 772 N N . THR A 1 97 ? -16.834 4.398 14.386 1.00 97.75 97 THR A N 1
ATOM 773 C CA . THR A 1 97 ? -16.808 3.400 15.461 1.00 97.75 97 THR A CA 1
ATOM 774 C C . THR A 1 97 ? -15.677 2.392 15.271 1.00 97.75 97 THR A C 1
ATOM 776 O O . THR A 1 97 ? -15.119 2.200 14.189 1.00 97.75 97 THR A O 1
ATOM 779 N N . ARG A 1 98 ? -15.357 1.647 16.336 1.00 96.81 98 ARG A N 1
ATOM 780 C CA . ARG A 1 98 ? -14.357 0.572 16.269 1.00 96.81 98 ARG A CA 1
ATOM 781 C C . ARG A 1 98 ? -14.710 -0.487 15.219 1.00 96.81 98 ARG A C 1
ATOM 783 O O . ARG A 1 98 ? -13.819 -1.039 14.569 1.00 96.81 98 ARG A O 1
ATOM 790 N N . GLU A 1 99 ? -15.992 -0.799 15.067 1.00 98.00 99 GLU A N 1
ATOM 791 C CA . GLU A 1 99 ? -16.487 -1.732 14.058 1.00 98.00 99 GLU A CA 1
ATOM 792 C C . GLU A 1 99 ? -16.282 -1.185 12.640 1.00 98.00 99 GLU A C 1
ATOM 794 O O . GLU A 1 99 ? -15.839 -1.935 11.766 1.00 98.00 99 GLU A O 1
ATOM 799 N N . GLU A 1 100 ? -16.535 0.108 12.424 1.00 98.38 100 GLU A N 1
ATOM 800 C CA . GLU A 1 100 ? -16.327 0.791 11.141 1.00 98.38 100 GLU A CA 1
ATOM 801 C C . GLU A 1 100 ? -14.842 0.818 10.760 1.00 98.38 100 GLU A C 1
ATOM 803 O O . GLU A 1 100 ? -14.483 0.360 9.670 1.00 98.38 100 GLU A O 1
ATOM 808 N N . VAL A 1 101 ? -13.953 1.183 11.693 1.00 98.50 101 VAL A N 1
ATOM 809 C CA . VAL A 1 101 ? -12.489 1.123 11.504 1.00 98.50 101 VAL A CA 1
ATOM 810 C C . VAL A 1 101 ? -12.025 -0.297 11.179 1.00 98.50 101 VAL A C 1
ATOM 812 O O . VAL A 1 101 ? -11.213 -0.510 10.272 1.00 98.50 101 VAL A O 1
ATOM 815 N N . THR A 1 102 ? -12.555 -1.304 11.879 1.00 98.38 102 THR A N 1
ATOM 816 C CA . THR A 1 102 ? -12.204 -2.712 11.635 1.00 98.38 102 THR A CA 1
ATOM 817 C C . THR A 1 102 ? -12.644 -3.155 10.237 1.00 98.38 102 THR A C 1
ATOM 819 O O . THR A 1 102 ? -11.877 -3.795 9.507 1.00 98.38 102 THR A O 1
ATOM 822 N N . ALA A 1 103 ? -13.861 -2.792 9.826 1.00 98.50 103 ALA A N 1
ATOM 823 C CA . ALA A 1 103 ? -14.392 -3.106 8.505 1.00 98.50 103 ALA A CA 1
ATOM 824 C C . ALA A 1 103 ? -13.613 -2.391 7.387 1.00 98.50 103 ALA A C 1
ATOM 826 O O . ALA A 1 103 ? -13.241 -3.024 6.390 1.00 98.50 103 ALA A O 1
ATOM 827 N N . ALA A 1 104 ? -13.305 -1.104 7.563 1.00 98.56 104 ALA A N 1
ATOM 828 C CA . ALA A 1 104 ? -12.505 -0.317 6.631 1.00 98.56 104 ALA A CA 1
ATOM 829 C C . ALA A 1 104 ? -11.078 -0.873 6.505 1.00 98.56 104 ALA A C 1
ATOM 831 O O . ALA A 1 104 ? -10.584 -1.063 5.390 1.00 98.56 104 ALA A O 1
ATOM 832 N N . THR A 1 105 ? -10.458 -1.262 7.623 1.00 98.69 105 THR A N 1
ATOM 833 C CA . THR A 1 105 ? -9.135 -1.901 7.646 1.00 98.69 105 THR A CA 1
ATOM 834 C C . THR A 1 105 ? -9.129 -3.211 6.860 1.00 98.69 105 THR A C 1
ATOM 836 O O . THR A 1 105 ? -8.259 -3.437 6.011 1.00 98.69 105 THR A O 1
ATOM 839 N N . ALA A 1 106 ? -10.134 -4.067 7.065 1.00 98.69 106 ALA A N 1
ATOM 840 C CA . ALA A 1 106 ? -10.275 -5.307 6.306 1.00 98.69 106 ALA A CA 1
ATOM 841 C C . ALA A 1 106 ? -10.483 -5.042 4.802 1.00 98.69 106 ALA A C 1
ATOM 843 O O . ALA A 1 106 ? -9.914 -5.740 3.952 1.00 98.69 106 ALA A O 1
ATOM 844 N N . ALA A 1 107 ? -11.267 -4.021 4.445 1.00 98.75 107 ALA A N 1
ATOM 845 C CA . ALA A 1 107 ? -11.479 -3.625 3.056 1.00 98.75 107 ALA A CA 1
ATOM 846 C C . ALA A 1 107 ? -10.183 -3.117 2.394 1.00 98.75 107 ALA A C 1
ATOM 848 O O . ALA A 1 107 ? -9.881 -3.524 1.266 1.00 98.75 107 ALA A O 1
ATOM 849 N N . ALA A 1 108 ? -9.391 -2.300 3.095 1.00 98.69 108 ALA A N 1
ATOM 850 C CA . ALA A 1 108 ? -8.087 -1.822 2.640 1.00 98.69 108 ALA A CA 1
ATOM 851 C C . ALA A 1 108 ? -7.087 -2.976 2.455 1.00 98.69 108 ALA A C 1
ATOM 853 O O . ALA A 1 108 ? -6.460 -3.084 1.398 1.00 98.69 108 ALA A O 1
ATOM 854 N N . ALA A 1 109 ? -7.006 -3.907 3.414 1.00 98.62 109 ALA A N 1
ATOM 855 C CA . ALA A 1 109 ? -6.147 -5.090 3.322 1.00 98.62 109 ALA A CA 1
ATOM 856 C C . ALA A 1 109 ? -6.487 -5.970 2.104 1.00 98.62 109 ALA A C 1
ATOM 858 O O . ALA A 1 109 ? -5.598 -6.436 1.384 1.00 98.62 109 ALA A O 1
ATOM 859 N N . ASN A 1 110 ? -7.780 -6.183 1.847 1.00 98.69 110 ASN A N 1
ATOM 860 C CA . ASN A 1 110 ? -8.252 -6.937 0.688 1.00 98.69 110 ASN A CA 1
ATOM 861 C C . ASN A 1 110 ? -7.957 -6.213 -0.634 1.00 98.69 110 ASN A C 1
ATOM 863 O O . ASN A 1 110 ? -7.553 -6.856 -1.606 1.00 98.69 110 ASN A O 1
ATOM 867 N N . ALA A 1 111 ? -8.141 -4.891 -0.687 1.00 98.69 111 ALA A N 1
ATOM 868 C CA . ALA A 1 111 ? -7.822 -4.097 -1.869 1.00 98.69 111 ALA A CA 1
ATOM 869 C C . ALA A 1 111 ? -6.317 -4.119 -2.178 1.00 98.69 111 ALA A C 1
ATOM 871 O O . ALA A 1 111 ? -5.955 -4.338 -3.335 1.00 98.69 111 ALA A O 1
ATOM 872 N N . TYR A 1 112 ? -5.458 -4.014 -1.157 1.00 98.62 112 TYR A N 1
ATOM 873 C CA . TYR A 1 112 ? -4.011 -4.164 -1.316 1.00 98.62 112 TYR A CA 1
ATOM 874 C C . TYR A 1 112 ? -3.642 -5.526 -1.903 1.00 98.62 112 TYR A C 1
ATOM 876 O O . TYR A 1 112 ? -2.901 -5.580 -2.874 1.00 98.62 112 TYR A O 1
ATOM 884 N N . ARG A 1 113 ? -4.200 -6.630 -1.387 1.00 98.38 113 ARG A N 1
ATOM 885 C CA . ARG A 1 113 ? -3.899 -7.978 -1.907 1.00 98.38 113 ARG A CA 1
ATOM 886 C C . ARG A 1 113 ? -4.215 -8.101 -3.401 1.00 98.38 113 ARG A C 1
ATOM 888 O O . ARG A 1 113 ? -3.457 -8.698 -4.154 1.00 98.38 113 ARG A O 1
ATOM 895 N N . ARG A 1 114 ? -5.337 -7.518 -3.838 1.00 98.25 114 ARG A N 1
ATOM 896 C CA . ARG A 1 114 ? -5.755 -7.515 -5.252 1.00 98.25 114 ARG A CA 1
ATOM 897 C C . ARG A 1 114 ? -4.883 -6.605 -6.114 1.00 98.25 114 ARG A C 1
ATOM 899 O O . ARG A 1 114 ? -4.742 -6.872 -7.301 1.00 98.25 114 ARG A O 1
ATOM 906 N N . LEU A 1 115 ? -4.363 -5.524 -5.539 1.00 98.38 115 LEU A N 1
ATOM 907 C CA . LEU A 1 115 ? -3.395 -4.652 -6.190 1.00 98.38 115 LEU A CA 1
ATOM 908 C C . LEU A 1 115 ? -2.052 -5.361 -6.337 1.00 98.38 115 LEU A C 1
ATOM 910 O O . LEU A 1 115 ? -1.553 -5.443 -7.447 1.00 98.38 115 LEU A O 1
ATOM 914 N N . GLN A 1 116 ? -1.518 -5.926 -5.256 1.00 98.06 116 GLN A N 1
ATOM 915 C CA . GLN A 1 116 ? -0.263 -6.671 -5.265 1.00 98.06 116 GLN A CA 1
ATOM 916 C C . GLN A 1 116 ? -0.304 -7.772 -6.325 1.00 98.06 116 GLN A C 1
ATOM 918 O O . GLN A 1 116 ? 0.534 -7.766 -7.212 1.00 98.06 116 GLN A O 1
ATOM 923 N N . PHE A 1 117 ? -1.342 -8.615 -6.306 1.00 97.56 117 PHE A N 1
ATOM 924 C CA . PHE A 1 117 ? -1.525 -9.674 -7.300 1.00 97.56 117 PHE A CA 1
ATOM 925 C C . PHE A 1 117 ? -1.502 -9.154 -8.744 1.00 97.56 117 PHE A C 1
ATOM 927 O O . PHE A 1 117 ? -0.800 -9.706 -9.582 1.00 97.56 117 PHE A O 1
ATOM 934 N N . ALA A 1 118 ? -2.231 -8.071 -9.035 1.00 96.75 118 ALA A N 1
ATOM 935 C CA . ALA A 1 118 ? -2.243 -7.491 -10.377 1.00 96.75 118 ALA A CA 1
ATOM 936 C C . ALA A 1 118 ? -0.834 -7.054 -10.813 1.00 96.75 118 ALA A C 1
ATOM 938 O O . ALA A 1 118 ? -0.412 -7.341 -11.923 1.00 96.75 118 ALA A O 1
ATOM 939 N N . TYR A 1 119 ? -0.088 -6.401 -9.920 1.00 96.25 119 TYR A N 1
ATOM 940 C CA . TYR A 1 119 ? 1.236 -5.868 -10.235 1.00 96.25 119 TYR A CA 1
ATOM 941 C C . TYR A 1 119 ? 2.371 -6.907 -10.190 1.00 96.25 119 TYR A C 1
ATOM 943 O O . TYR A 1 119 ? 3.480 -6.578 -10.609 1.00 96.25 119 TYR A O 1
ATOM 951 N N . THR A 1 120 ? 2.124 -8.126 -9.699 1.00 94.88 120 THR A N 1
ATOM 952 C CA . THR A 1 120 ? 3.104 -9.227 -9.714 1.00 94.88 120 THR A CA 1
ATOM 953 C C . THR A 1 120 ? 2.825 -10.259 -10.801 1.00 94.88 120 THR A C 1
ATOM 955 O O . THR A 1 120 ? 3.766 -10.714 -11.441 1.00 94.88 120 THR A O 1
ATOM 958 N N . GLU A 1 121 ? 1.559 -10.615 -11.032 1.00 92.69 121 GLU A N 1
ATOM 959 C CA . GLU A 1 121 ? 1.182 -11.713 -11.936 1.00 92.69 121 GLU A CA 1
ATOM 960 C C . GLU A 1 121 ? 0.704 -11.239 -13.316 1.00 92.69 121 GLU A C 1
ATOM 962 O O . GLU A 1 121 ? 0.734 -12.005 -14.275 1.00 92.69 121 GLU A O 1
ATOM 967 N N . GLU A 1 122 ? 0.225 -9.995 -13.429 1.00 86.81 122 GLU A N 1
ATOM 968 C CA . GLU A 1 122 ? -0.465 -9.491 -14.630 1.00 86.81 122 GLU A CA 1
ATOM 969 C C . GLU A 1 122 ? 0.253 -8.287 -15.271 1.00 86.81 122 GLU A C 1
ATOM 971 O O . GLU A 1 122 ? -0.334 -7.602 -16.119 1.00 86.81 122 GLU A O 1
ATOM 976 N N . LEU A 1 123 ? 1.502 -8.023 -14.858 1.00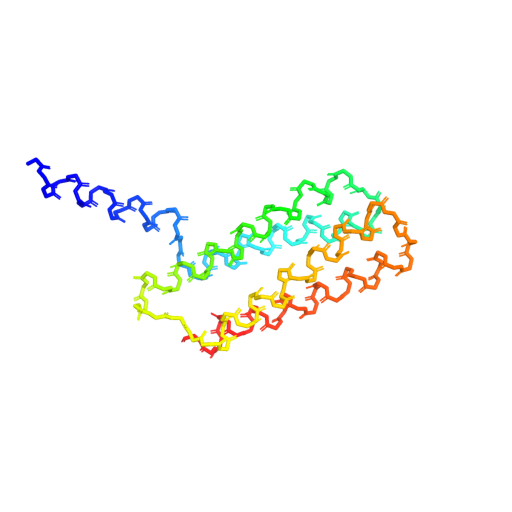 79.81 123 LEU A N 1
ATOM 977 C CA . LEU A 1 123 ? 2.309 -6.862 -15.252 1.00 79.81 123 LEU A CA 1
ATOM 978 C C . LEU A 1 123 ? 3.146 -7.074 -16.520 1.00 79.81 123 LEU A C 1
ATOM 980 O O . LEU A 1 123 ? 3.725 -8.164 -16.700 1.00 79.81 123 LEU A O 1
#

Sequence (123 aa):
ALIGLVAASVVGCYTWYPPPAEVLDEMQIARAEALSAAISGDVNHAMYWLPVLNDWTRRLQVGVYLRQGNLSRYHRHKASVFRFRLELLEHELEDGTREEVTAATAAAANAYRRLQFAYTEEL

Foldseek 3Di:
DVVVVVVVVLVVLCVQQDALVVLLVVLVVLLCQQLVCLLVLVLVSNLVSLVVSLVSLVSNQSSCCSVVVDDDPVLVVLSVQLNVLSVQLNVCSVPNDSVSNNVSSVSNVVSSVVNSCCSPPVD

pLDDT: mean 93.52, std 8.84, range [66.19, 98.75]